Protein AF-A0A2V7BWM4-F1 (afdb_monomer)

Nearest PDB structures (foldseek):
  2oo2-assembly1_A-2  TM=8.859E-01  e=1.132E+00  Archaeoglobus fulgidus DSM 4304
  8cic-assembly1_A  TM=5.930E-01  e=3.110E+00  Homo sapiens
  4z36-assembly1_A  TM=5.879E-01  e=2.602E+00  Homo sapiens
  4z35-assembly1_A  TM=5.835E-01  e=2.930E+00  Homo sapiens
  5l7i-assembly2_B  TM=5.840E-01  e=3.300E+00  Homo sapiens

Foldseek 3Di:
DDPPPPPPLLVVLVVLLVVLLVLLVVDDCPPVLSVVLPVLSVVLVVCSVVVVSVSSNVSSVVSSVSSVD

Mean predicted aligned error: 6.77 Å

Solvent-accessible surface area (backbone atoms only — not comparable to full-atom values): 3804 Å² total; per-residue (Å²): 136,84,82,73,84,63,66,72,56,65,61,43,43,63,46,49,40,48,54,38,50,55,58,40,66,77,44,61,74,83,37,69,64,39,48,53,29,50,53,35,35,54,52,16,48,52,28,42,77,70,68,38,50,68,62,11,37,52,37,21,50,50,26,44,52,58,74,73,107

Secondary structure 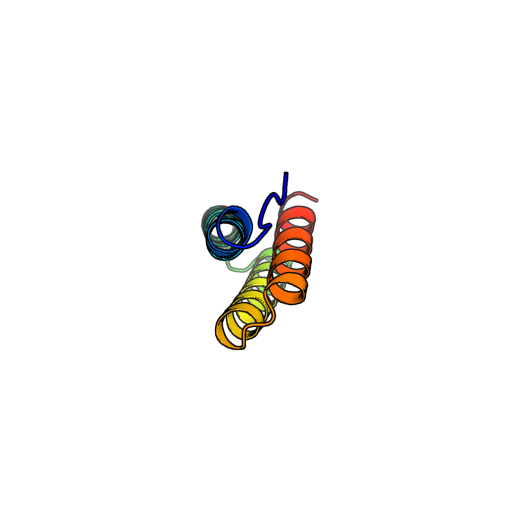(DSSP, 8-state):
----TTSTTTTHHHHHHHHHHHHHHTS-TT-HHHHHHHHHHHHHHHHHHTT-HHHHHHHHHHHHHHHH-

pLDDT: mean 82.48, std 15.46, range [40.16, 94.62]

Sequence (69 aa):
MAFGAGSAFASSCPKVIKETRESAATMKADDPKVKAVVAKLDEAQKLHDAGKHADSLKLANEAAADLKK

Structure (mmCIF, N/CA/C/O backbone):
data_AF-A0A2V7BWM4-F1
#
_entry.id   AF-A0A2V7BWM4-F1
#
loop_
_atom_site.group_PDB
_atom_site.id
_atom_site.type_symbol
_atom_site.label_atom_id
_atom_site.label_alt_id
_atom_site.label_comp_id
_atom_site.label_asym_id
_atom_site.label_entity_id
_atom_site.label_seq_id
_atom_site.pdbx_PDB_ins_code
_atom_site.Cartn_x
_atom_site.Cartn_y
_atom_site.Cartn_z
_atom_site.occupancy
_atom_site.B_iso_or_equiv
_atom_site.auth_seq_id
_atom_site.auth_comp_id
_atom_site.auth_asym_id
_atom_site.auth_atom_id
_atom_site.pdbx_PDB_model_num
ATOM 1 N N . MET A 1 1 ? 24.142 19.162 -15.020 1.00 40.16 1 MET A N 1
ATOM 2 C CA . MET A 1 1 ? 23.656 18.429 -13.831 1.00 40.16 1 MET A CA 1
ATOM 3 C C . MET A 1 1 ? 22.473 17.559 -14.238 1.00 40.16 1 MET A C 1
ATOM 5 O O . MET A 1 1 ? 21.400 18.096 -14.464 1.00 40.16 1 MET A O 1
ATOM 9 N N . ALA A 1 2 ? 22.663 16.248 -14.389 1.00 44.94 2 ALA A N 1
ATOM 10 C CA 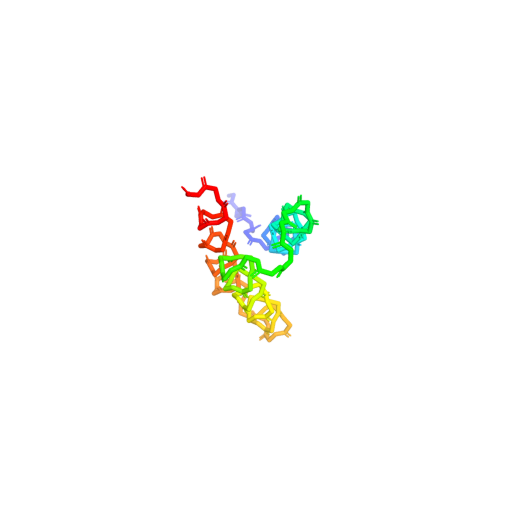. ALA A 1 2 ? 21.565 15.302 -14.587 1.00 44.94 2 ALA A CA 1
ATOM 11 C C . ALA A 1 2 ? 21.281 14.630 -13.239 1.00 44.94 2 ALA A C 1
ATOM 13 O O . ALA A 1 2 ? 21.956 13.677 -12.857 1.00 44.94 2 ALA A O 1
ATOM 14 N N . PHE A 1 3 ? 20.333 15.180 -12.479 1.00 48.88 3 PHE A N 1
ATOM 15 C CA . PHE A 1 3 ? 19.807 14.513 -11.292 1.00 48.88 3 PHE A CA 1
ATOM 16 C C . PHE A 1 3 ? 18.944 13.345 -11.767 1.00 48.88 3 PHE A C 1
ATOM 18 O O . PHE A 1 3 ? 17.783 13.518 -12.128 1.00 48.88 3 PHE A O 1
ATOM 25 N N . GLY A 1 4 ? 19.545 12.158 -11.825 1.00 45.28 4 GLY A N 1
ATOM 26 C CA . GLY A 1 4 ? 18.828 10.917 -12.067 1.00 45.28 4 GLY A CA 1
ATOM 27 C C . GLY A 1 4 ? 17.769 10.715 -10.987 1.00 45.28 4 GLY A C 1
ATOM 28 O O . GLY A 1 4 ? 18.087 10.363 -9.854 1.00 45.28 4 GLY A O 1
ATOM 29 N N . ALA A 1 5 ? 16.502 10.898 -11.350 1.00 52.41 5 ALA A N 1
ATOM 30 C CA . ALA A 1 5 ? 15.329 10.572 -10.542 1.00 52.41 5 ALA A CA 1
ATOM 31 C C . ALA A 1 5 ? 15.113 9.044 -10.403 1.00 52.41 5 ALA A C 1
ATOM 33 O O . ALA A 1 5 ? 13.986 8.566 -10.451 1.00 52.41 5 ALA A O 1
ATOM 34 N N . GLY A 1 6 ? 16.189 8.259 -10.287 1.00 49.09 6 GLY A N 1
ATOM 35 C CA . GLY A 1 6 ? 16.139 6.795 -10.359 1.00 49.09 6 GLY A CA 1
ATOM 36 C C . GLY A 1 6 ? 16.247 6.080 -9.013 1.00 49.09 6 GLY A C 1
ATOM 37 O O . GLY A 1 6 ? 15.664 5.018 -8.841 1.00 49.09 6 GLY A O 1
ATOM 38 N N . SER A 1 7 ? 16.952 6.647 -8.031 1.00 49.12 7 SER A N 1
ATOM 39 C CA . SER A 1 7 ? 17.279 5.928 -6.787 1.00 49.12 7 SER A CA 1
ATOM 40 C C . SER A 1 7 ? 16.475 6.379 -5.564 1.00 49.12 7 SER A C 1
ATOM 42 O O . SER A 1 7 ? 16.197 5.567 -4.687 1.00 49.12 7 SER A O 1
ATOM 44 N N . ALA A 1 8 ? 16.034 7.641 -5.506 1.00 51.75 8 ALA A N 1
ATOM 45 C CA . ALA A 1 8 ? 15.216 8.138 -4.393 1.00 51.75 8 ALA A CA 1
ATOM 46 C C . ALA A 1 8 ? 13.742 7.690 -4.477 1.00 51.75 8 ALA A C 1
ATOM 48 O O . ALA A 1 8 ? 13.076 7.556 -3.452 1.00 51.75 8 ALA A O 1
ATOM 49 N N . PHE A 1 9 ? 13.236 7.431 -5.688 1.00 52.16 9 PHE A N 1
ATOM 50 C CA . PHE A 1 9 ? 11.842 7.035 -5.919 1.00 52.16 9 PHE A CA 1
ATOM 51 C C . PHE A 1 9 ? 11.618 5.518 -5.806 1.00 52.16 9 PHE A C 1
ATOM 53 O O . PHE A 1 9 ? 10.544 5.066 -5.408 1.00 52.16 9 PHE A O 1
ATOM 60 N N . ALA A 1 10 ? 12.651 4.719 -6.095 1.00 54.69 10 ALA A N 1
ATOM 61 C CA . ALA A 1 10 ? 12.600 3.268 -5.922 1.00 54.69 10 ALA A CA 1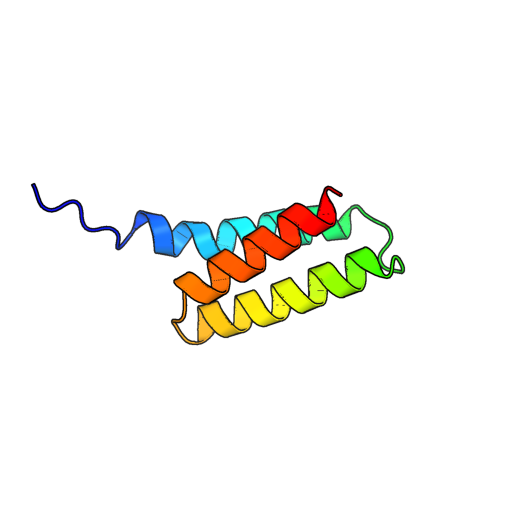
ATOM 62 C C . ALA A 1 10 ? 12.389 2.882 -4.446 1.00 54.69 10 ALA A C 1
ATOM 64 O O . ALA A 1 10 ? 11.628 1.966 -4.145 1.00 54.69 10 ALA A O 1
ATOM 65 N N . SER A 1 11 ? 12.991 3.637 -3.521 1.00 58.47 11 SER A N 1
ATOM 66 C CA . SER A 1 11 ? 12.863 3.416 -2.075 1.00 58.47 11 SER A CA 1
ATOM 67 C C . SER A 1 11 ? 11.614 4.054 -1.452 1.00 58.47 11 SER A C 1
ATOM 69 O O . SER A 1 11 ? 11.252 3.704 -0.329 1.00 58.47 11 SER A O 1
ATOM 71 N N . SER A 1 12 ? 10.948 4.994 -2.133 1.00 62.75 12 SER A N 1
ATOM 72 C CA . SER A 1 12 ? 9.780 5.696 -1.578 1.00 62.75 12 SER A CA 1
ATOM 73 C C . SER A 1 12 ? 8.471 4.925 -1.772 1.00 62.75 12 SER A C 1
ATOM 75 O O . SER A 1 12 ? 7.637 4.929 -0.868 1.00 62.75 12 SER A O 1
ATOM 77 N N . CYS A 1 13 ? 8.311 4.208 -2.891 1.00 68.44 13 CYS A N 1
ATOM 78 C CA . CYS A 1 13 ? 7.151 3.342 -3.140 1.00 68.44 13 CYS A CA 1
ATOM 79 C C . CYS A 1 13 ? 6.922 2.302 -2.024 1.00 68.44 13 CYS A C 1
ATOM 81 O O . CYS A 1 13 ? 5.828 2.292 -1.453 1.00 68.44 13 CYS A O 1
ATOM 83 N N . PRO A 1 14 ? 7.919 1.475 -1.633 1.00 76.25 14 PRO A N 1
ATOM 84 C CA . PRO A 1 14 ? 7.720 0.502 -0.560 1.00 76.25 14 PRO A CA 1
ATOM 85 C C . PRO A 1 14 ? 7.487 1.175 0.797 1.00 76.25 14 PRO A C 1
ATOM 87 O O . PRO A 1 14 ? 6.776 0.630 1.638 1.00 76.25 14 PRO A O 1
ATOM 90 N N . LYS A 1 15 ? 8.036 2.378 1.012 1.00 85.56 15 LYS A N 1
ATOM 91 C CA . LYS A 1 15 ? 7.868 3.108 2.269 1.00 85.56 15 LYS A CA 1
ATOM 92 C C . LYS A 1 15 ? 6.421 3.550 2.489 1.00 85.56 15 LYS A C 1
ATOM 94 O O . LYS A 1 15 ? 5.861 3.224 3.529 1.00 85.56 15 LYS A O 1
ATOM 99 N N . VAL A 1 16 ? 5.802 4.218 1.512 1.00 88.38 16 VAL A N 1
ATOM 100 C CA . VAL A 1 16 ? 4.410 4.694 1.644 1.00 88.38 16 VAL A CA 1
ATOM 101 C C . VAL A 1 16 ? 3.444 3.520 1.807 1.00 88.38 16 VAL A C 1
ATOM 103 O O . VAL A 1 16 ? 2.553 3.573 2.655 1.00 88.38 16 VAL A O 1
ATOM 106 N N . ILE A 1 17 ? 3.642 2.433 1.051 1.00 89.31 17 ILE A N 1
ATOM 107 C CA . ILE A 1 17 ? 2.813 1.224 1.168 1.00 89.31 17 ILE A CA 1
ATOM 108 C C . ILE A 1 17 ? 2.917 0.634 2.579 1.00 89.31 17 ILE A C 1
ATOM 110 O O . ILE A 1 17 ? 1.896 0.339 3.203 1.00 89.31 17 ILE A O 1
ATOM 114 N N . LYS A 1 18 ? 4.143 0.505 3.101 1.00 89.94 18 LYS A N 1
ATOM 115 C CA . LYS A 1 18 ? 4.393 -0.038 4.437 1.00 89.94 18 LYS A CA 1
ATOM 116 C C . LYS A 1 18 ? 3.809 0.848 5.539 1.00 89.94 18 LYS A C 1
ATOM 118 O O . LYS A 1 18 ? 3.033 0.346 6.343 1.00 89.94 18 LYS A O 1
ATOM 123 N N . GLU A 1 19 ? 4.108 2.147 5.541 1.00 90.62 19 GLU A N 1
ATOM 124 C CA . GLU A 1 19 ? 3.620 3.092 6.561 1.00 90.62 19 GLU A CA 1
ATOM 125 C C . GLU A 1 19 ? 2.086 3.165 6.580 1.00 90.62 19 GLU A C 1
ATOM 127 O O . GLU A 1 19 ? 1.463 3.217 7.644 1.00 90.62 19 GLU A O 1
ATOM 132 N N . THR A 1 20 ? 1.451 3.120 5.405 1.00 90.12 20 THR A N 1
ATOM 133 C CA . THR A 1 20 ? -0.015 3.126 5.308 1.00 90.12 20 THR A CA 1
ATOM 134 C C . THR A 1 20 ? -0.613 1.813 5.796 1.00 90.12 20 THR A C 1
ATOM 136 O O . THR A 1 20 ? -1.630 1.833 6.483 1.00 90.12 20 THR A O 1
ATOM 139 N N . ARG A 1 21 ? 0.019 0.669 5.503 1.00 90.31 21 ARG A N 1
ATOM 140 C CA . ARG A 1 21 ? -0.421 -0.638 6.012 1.00 90.31 21 ARG A CA 1
ATOM 141 C C . ARG A 1 21 ? -0.274 -0.722 7.530 1.00 90.31 21 ARG A C 1
ATOM 143 O O . ARG A 1 21 ? -1.187 -1.201 8.192 1.00 90.31 21 ARG A O 1
ATOM 150 N N . GLU A 1 22 ? 0.830 -0.227 8.082 1.00 91.31 22 GLU A N 1
ATOM 151 C CA . GLU A 1 22 ? 1.041 -0.134 9.531 1.00 91.31 22 GLU A CA 1
ATOM 152 C C . GLU A 1 22 ? -0.010 0.777 10.182 1.00 91.31 22 GLU A C 1
ATOM 154 O O . GLU A 1 22 ? -0.622 0.395 11.175 1.00 91.31 22 GLU A O 1
ATOM 159 N N . SER A 1 23 ? -0.307 1.928 9.573 1.00 90.00 23 SER A N 1
ATOM 160 C CA . SER A 1 23 ? -1.373 2.832 10.031 1.00 90.00 23 SER A CA 1
ATOM 161 C C . SER A 1 23 ? -2.764 2.193 9.933 1.00 90.00 23 SER A C 1
ATOM 163 O O . SER A 1 23 ? -3.615 2.417 10.784 1.00 90.00 23 SER A O 1
ATOM 165 N N . ALA A 1 24 ? -3.017 1.385 8.904 1.00 88.81 24 ALA A N 1
ATOM 166 C CA . ALA A 1 24 ? -4.274 0.660 8.751 1.00 88.81 24 ALA A CA 1
ATOM 167 C C . ALA A 1 24 ? -4.403 -0.472 9.784 1.00 88.81 24 ALA A C 1
ATOM 169 O O . 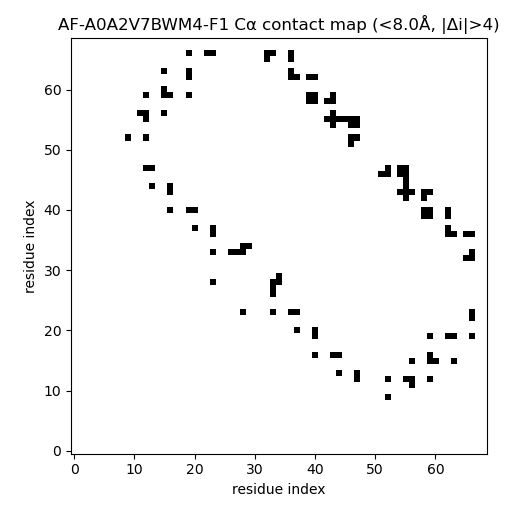ALA A 1 24 ? -5.500 -0.746 10.262 1.00 88.81 24 ALA A O 1
ATOM 170 N N . ALA A 1 25 ? -3.286 -1.094 10.174 1.00 88.75 25 ALA A N 1
ATOM 171 C CA . ALA A 1 25 ? -3.243 -2.158 11.174 1.00 88.75 25 ALA A CA 1
ATOM 172 C C . ALA A 1 25 ? -3.498 -1.663 12.609 1.00 88.75 25 ALA A C 1
ATOM 174 O O . ALA A 1 25 ? -3.907 -2.455 13.455 1.00 88.75 25 ALA A O 1
ATOM 175 N N . THR A 1 26 ? -3.289 -0.373 12.895 1.00 89.25 26 THR A N 1
ATOM 176 C CA . THR A 1 26 ? -3.672 0.230 14.186 1.00 89.25 26 THR A CA 1
ATOM 177 C C . THR A 1 26 ? -5.157 0.599 14.254 1.00 89.25 26 THR A C 1
ATOM 179 O O . THR A 1 26 ? -5.659 0.941 15.326 1.00 89.25 26 THR A O 1
ATOM 182 N N . MET A 1 27 ? -5.879 0.512 13.133 1.00 86.38 27 MET A N 1
ATOM 183 C CA . MET A 1 27 ? -7.322 0.723 13.058 1.00 86.38 27 MET A CA 1
ATOM 184 C C . MET A 1 27 ? -8.096 -0.598 13.178 1.00 86.38 27 MET A C 1
ATOM 186 O O . MET A 1 27 ? -7.538 -1.694 13.179 1.00 86.38 27 MET A O 1
ATOM 190 N N . LYS A 1 28 ? -9.426 -0.506 13.287 1.00 86.44 28 LYS A N 1
ATOM 191 C CA . LYS A 1 28 ? -10.296 -1.688 13.321 1.00 86.44 28 LYS A CA 1
ATOM 192 C C . LYS A 1 28 ? -10.239 -2.400 11.969 1.00 86.44 28 LYS A C 1
ATOM 194 O O . LYS A 1 28 ? -10.702 -1.854 10.976 1.00 86.44 28 LYS A O 1
ATOM 199 N N . ALA A 1 29 ? -9.737 -3.633 11.942 1.00 79.19 29 ALA A N 1
ATOM 200 C CA . ALA A 1 29 ? -9.633 -4.431 10.715 1.00 79.19 29 ALA A CA 1
ATOM 201 C C . ALA A 1 29 ? -10.986 -4.654 10.007 1.00 79.19 29 ALA A C 1
ATOM 203 O O . ALA A 1 29 ? -11.034 -4.828 8.790 1.00 79.19 29 ALA A O 1
ATOM 204 N N . ASP A 1 30 ? -12.090 -4.619 10.758 1.00 85.69 30 ASP A N 1
ATOM 205 C CA . ASP A 1 30 ? -13.442 -4.735 10.212 1.00 85.69 30 ASP A CA 1
ATOM 206 C C . ASP A 1 30 ? -14.019 -3.443 9.644 1.00 85.69 30 ASP A C 1
ATOM 208 O O . ASP A 1 30 ? -15.074 -3.482 9.009 1.00 85.69 30 ASP A O 1
ATOM 212 N N . ASP A 1 31 ? -13.326 -2.320 9.823 1.00 87.94 31 ASP A N 1
ATOM 213 C CA . ASP A 1 31 ? -13.748 -1.057 9.250 1.00 87.94 31 ASP A CA 1
ATOM 214 C C . ASP A 1 31 ? -13.725 -1.159 7.711 1.00 87.94 31 ASP A C 1
ATOM 216 O O . ASP A 1 31 ? -12.689 -1.503 7.123 1.00 87.94 31 ASP A O 1
ATOM 220 N N . PRO A 1 32 ? -14.850 -0.882 7.024 1.00 88.81 32 PRO A N 1
ATOM 221 C CA . PRO A 1 32 ? -14.915 -0.946 5.566 1.00 88.81 32 PRO A CA 1
ATOM 222 C C . PRO A 1 32 ? -13.874 -0.037 4.899 1.00 88.81 32 PRO A C 1
ATOM 224 O O . PRO A 1 32 ? -13.377 -0.355 3.818 1.00 88.81 32 PRO A O 1
ATOM 227 N N . LYS A 1 33 ? -13.484 1.053 5.564 1.00 88.56 33 LYS A N 1
ATOM 228 C CA . LYS A 1 33 ? -12.425 1.954 5.121 1.00 88.56 33 LYS A CA 1
ATOM 229 C C . LYS A 1 33 ? -11.056 1.284 5.168 1.00 88.56 33 LYS A C 1
ATOM 231 O O . LYS A 1 33 ? -10.307 1.383 4.203 1.00 88.56 33 LYS A O 1
ATOM 236 N N . VAL A 1 34 ? -10.741 0.563 6.245 1.00 91.00 34 VAL A N 1
ATOM 237 C CA . VAL A 1 34 ? -9.481 -0.192 6.369 1.00 91.00 34 VAL A CA 1
ATOM 238 C C . VAL A 1 34 ? -9.412 -1.272 5.295 1.00 91.00 34 VAL A C 1
ATOM 240 O O . VAL A 1 34 ? -8.392 -1.388 4.621 1.00 91.00 34 VAL A O 1
ATOM 243 N N . LYS A 1 35 ? -10.512 -1.993 5.050 1.00 91.50 35 LYS A N 1
ATOM 244 C CA . LYS A 1 35 ? -10.594 -2.991 3.969 1.00 91.50 35 LYS A CA 1
ATOM 245 C C . LYS A 1 35 ? -10.350 -2.364 2.591 1.00 91.50 35 LYS A C 1
ATOM 247 O O . LYS A 1 35 ? -9.578 -2.910 1.805 1.00 91.50 35 LYS A O 1
ATOM 252 N N . ALA A 1 36 ? -10.942 -1.199 2.318 1.00 91.81 36 ALA A N 1
ATOM 253 C CA . ALA A 1 36 ? -10.723 -0.466 1.070 1.00 91.81 36 ALA A CA 1
ATOM 254 C C . ALA A 1 36 ? -9.273 0.034 0.923 1.00 91.81 36 ALA A C 1
ATOM 256 O O . ALA A 1 36 ? -8.685 -0.085 -0.151 1.00 91.81 36 ALA A O 1
ATOM 257 N N . VAL A 1 37 ? -8.677 0.552 2.002 1.00 93.19 37 VAL A N 1
ATOM 258 C CA . VAL A 1 37 ? -7.274 0.994 2.032 1.00 93.19 37 VAL A CA 1
ATOM 259 C C . VAL A 1 37 ? -6.335 -0.185 1.782 1.00 93.19 37 VAL A C 1
ATOM 261 O O . VAL A 1 37 ? -5.468 -0.090 0.920 1.00 93.19 37 VAL A O 1
ATOM 264 N N . VAL A 1 38 ? -6.526 -1.318 2.466 1.00 92.12 38 VAL A N 1
ATOM 265 C CA . VAL A 1 38 ? -5.700 -2.523 2.281 1.00 92.12 38 VAL A CA 1
ATOM 266 C C . VAL A 1 38 ? -5.781 -3.035 0.842 1.00 92.12 38 VAL A C 1
ATOM 268 O O . VAL A 1 38 ? -4.738 -3.299 0.250 1.00 92.12 38 VAL A O 1
ATOM 271 N N . ALA A 1 39 ? -6.975 -3.075 0.242 1.00 94.31 39 ALA A N 1
ATOM 272 C CA . ALA A 1 39 ? -7.139 -3.486 -1.153 1.00 94.31 39 ALA A CA 1
ATOM 273 C C . ALA A 1 39 ? -6.358 -2.584 -2.131 1.00 94.31 39 ALA A C 1
ATOM 275 O O . ALA A 1 39 ? -5.673 -3.086 -3.024 1.00 94.31 39 ALA A O 1
ATOM 276 N N . LYS A 1 40 ? -6.391 -1.257 -1.930 1.00 93.88 40 LYS A N 1
ATOM 277 C CA . LYS A 1 40 ? -5.588 -0.308 -2.724 1.00 93.88 40 LYS A CA 1
ATOM 278 C C . LYS A 1 40 ? -4.089 -0.515 -2.527 1.00 93.88 40 LYS A C 1
ATOM 280 O O . LYS A 1 40 ? -3.331 -0.413 -3.485 1.00 93.88 40 LYS A O 1
ATOM 285 N N . LEU A 1 41 ? -3.650 -0.820 -1.307 1.00 93.25 41 LEU A N 1
ATOM 286 C CA . LEU A 1 41 ? -2.244 -1.108 -1.022 1.00 93.25 41 LEU A CA 1
ATOM 287 C C . LEU A 1 41 ? -1.776 -2.423 -1.657 1.00 93.25 41 LEU A C 1
ATOM 289 O O . LEU A 1 41 ? -0.652 -2.478 -2.147 1.00 93.25 41 LEU A O 1
ATOM 293 N N . ASP A 1 42 ? -2.617 -3.460 -1.687 1.00 94.62 42 ASP A N 1
ATOM 294 C CA . ASP A 1 42 ? -2.310 -4.714 -2.387 1.00 94.62 42 ASP A CA 1
ATOM 295 C C . ASP A 1 42 ? -2.146 -4.484 -3.897 1.00 94.62 42 ASP A C 1
ATOM 297 O O . ASP A 1 42 ? -1.227 -5.017 -4.519 1.00 94.62 42 ASP A O 1
ATOM 301 N N . GLU A 1 43 ? -3.001 -3.657 -4.500 1.00 94.31 43 GL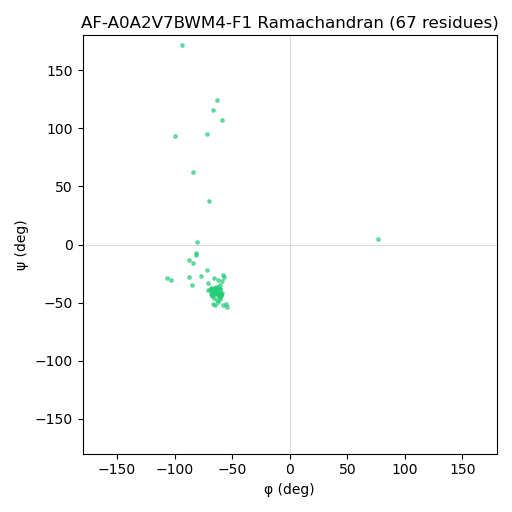U A N 1
ATOM 302 C CA . GLU A 1 43 ? -2.871 -3.274 -5.907 1.00 94.31 43 GLU A CA 1
ATOM 303 C C . GLU A 1 43 ? -1.650 -2.377 -6.151 1.00 94.31 43 GLU A C 1
ATOM 305 O O . GLU A 1 43 ? -0.910 -2.595 -7.112 1.00 94.31 43 GLU A O 1
ATOM 310 N N . ALA A 1 44 ? -1.354 -1.447 -5.240 1.00 92.56 44 ALA A N 1
ATOM 311 C CA . ALA A 1 44 ? -0.142 -0.637 -5.298 1.00 92.56 44 ALA A CA 1
ATOM 312 C C . ALA A 1 44 ? 1.118 -1.512 -5.238 1.00 92.56 44 ALA A C 1
ATOM 314 O O . ALA A 1 44 ? 2.080 -1.250 -5.962 1.00 92.56 44 ALA A O 1
ATOM 315 N N . GLN A 1 45 ? 1.113 -2.573 -4.428 1.00 91.12 45 GLN A N 1
ATOM 316 C CA . GLN A 1 45 ? 2.229 -3.510 -4.344 1.00 91.12 45 GLN A CA 1
ATOM 317 C C . GLN A 1 45 ? 2.378 -4.321 -5.636 1.00 91.12 45 GLN A C 1
ATOM 319 O O . GLN A 1 45 ? 3.473 -4.384 -6.182 1.00 91.12 45 GLN A O 1
ATOM 324 N N . LYS A 1 46 ? 1.278 -4.806 -6.227 1.00 93.94 46 LYS A N 1
ATOM 325 C CA . LYS A 1 46 ? 1.314 -5.459 -7.550 1.00 93.94 46 LYS A CA 1
ATOM 326 C C . LYS A 1 46 ? 1.870 -4.543 -8.641 1.00 93.94 46 LYS A C 1
ATOM 328 O O . LYS A 1 46 ? 2.641 -4.988 -9.486 1.00 93.94 46 LYS A O 1
ATOM 333 N N . LEU A 1 4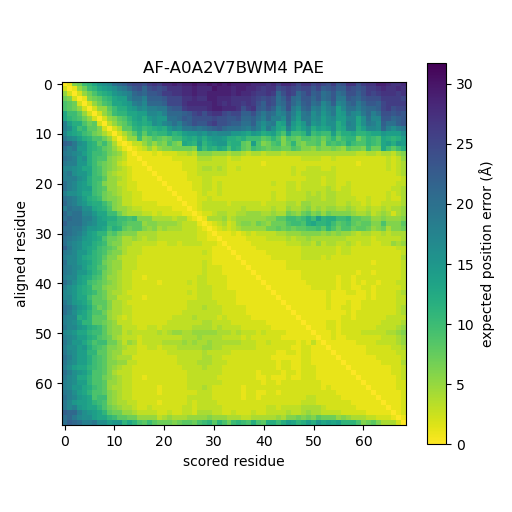7 ? 1.488 -3.264 -8.636 1.00 93.06 47 LEU A N 1
ATOM 334 C CA . LEU A 1 47 ? 2.022 -2.270 -9.569 1.00 93.06 47 LEU A CA 1
ATOM 335 C C . LEU A 1 47 ? 3.524 -2.046 -9.345 1.00 93.06 47 LEU A C 1
ATOM 337 O O . LEU A 1 47 ? 4.263 -1.915 -10.318 1.00 93.06 47 LEU A O 1
ATOM 341 N N . HIS A 1 48 ? 3.987 -2.050 -8.092 1.00 89.00 48 HIS A N 1
ATOM 342 C CA . HIS A 1 48 ? 5.411 -1.982 -7.766 1.00 89.00 48 HIS A CA 1
ATOM 343 C C . HIS A 1 48 ? 6.170 -3.198 -8.306 1.00 89.00 48 HIS A C 1
ATOM 345 O O . HIS A 1 48 ? 7.160 -3.017 -9.014 1.00 89.00 48 HIS A O 1
ATOM 351 N N . ASP A 1 49 ? 5.668 -4.405 -8.037 1.00 89.88 49 ASP A N 1
ATOM 352 C CA . ASP A 1 49 ? 6.259 -5.671 -8.485 1.00 89.88 49 ASP A CA 1
ATOM 353 C C . ASP A 1 49 ? 6.284 -5.776 -10.022 1.00 89.88 49 ASP A C 1
ATOM 355 O O . ASP A 1 49 ? 7.196 -6.361 -10.603 1.00 89.88 49 ASP A O 1
ATOM 359 N N . ALA A 1 50 ? 5.317 -5.147 -10.699 1.00 90.75 50 ALA A N 1
ATOM 360 C CA . ALA A 1 50 ? 5.252 -5.035 -12.156 1.00 90.75 50 ALA A CA 1
ATOM 361 C C . ALA A 1 50 ? 6.143 -3.918 -12.748 1.00 90.75 50 ALA A C 1
ATOM 363 O O . ALA A 1 50 ? 6.087 -3.670 -13.954 1.00 90.75 50 ALA A O 1
ATOM 364 N N . GLY A 1 51 ? 6.919 -3.197 -11.930 1.00 87.75 51 GLY A N 1
ATOM 365 C CA . GLY A 1 51 ? 7.776 -2.082 -12.360 1.00 87.75 51 GLY A CA 1
ATOM 366 C C . GLY A 1 51 ? 7.031 -0.769 -12.647 1.00 87.75 51 GLY A C 1
ATOM 367 O O . GLY A 1 51 ? 7.639 0.220 -13.057 1.00 87.75 51 GLY A O 1
ATOM 368 N N . LYS A 1 52 ? 5.716 -0.710 -12.402 1.00 89.88 52 LYS A N 1
ATOM 369 C CA . LYS A 1 52 ? 4.875 0.488 -12.563 1.00 89.88 52 LYS A CA 1
ATOM 370 C C . LYS A 1 52 ? 4.940 1.373 -11.319 1.00 89.88 52 LYS A C 1
ATOM 372 O O . LYS A 1 52 ? 3.946 1.608 -10.632 1.00 89.88 52 LYS A 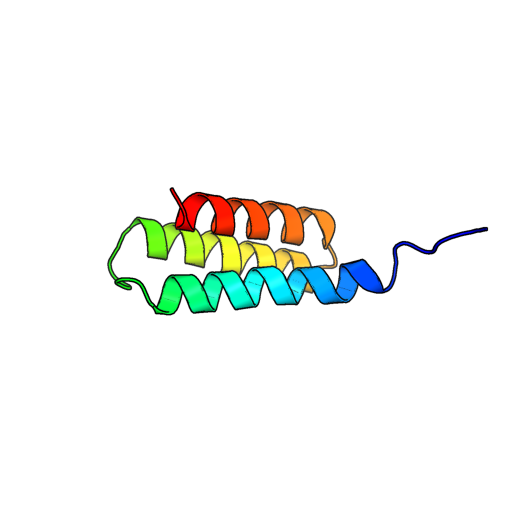O 1
ATOM 377 N N . HIS A 1 53 ? 6.133 1.876 -11.013 1.00 88.25 53 HIS A N 1
ATOM 378 C CA . HIS A 1 53 ? 6.385 2.625 -9.778 1.00 88.25 53 HIS A CA 1
ATOM 379 C C . HIS A 1 53 ? 5.541 3.904 -9.647 1.00 88.25 53 HIS A C 1
ATOM 381 O O . HIS A 1 53 ? 5.107 4.233 -8.547 1.00 88.25 53 HIS A O 1
ATOM 387 N N . ALA A 1 54 ? 5.259 4.608 -10.747 1.00 88.12 54 ALA A N 1
ATOM 388 C CA . ALA A 1 54 ? 4.427 5.814 -10.711 1.00 88.12 54 ALA A CA 1
ATOM 389 C C . ALA A 1 54 ? 2.970 5.508 -10.318 1.00 88.12 54 ALA A C 1
ATOM 391 O O . ALA A 1 54 ? 2.420 6.170 -9.437 1.00 88.12 54 ALA A O 1
ATOM 392 N N . ASP A 1 55 ? 2.375 4.474 -10.921 1.00 90.19 55 ASP A N 1
ATOM 393 C CA . ASP A 1 55 ? 1.002 4.050 -10.621 1.00 90.19 55 ASP A CA 1
ATOM 394 C C . ASP A 1 55 ? 0.900 3.489 -9.199 1.00 90.19 55 ASP A C 1
ATOM 396 O O . ASP A 1 55 ? -0.024 3.823 -8.459 1.00 90.19 55 ASP A O 1
ATOM 400 N N . SER A 1 56 ? 1.900 2.699 -8.792 1.00 90.75 56 SER A N 1
ATOM 401 C CA . SER A 1 56 ? 2.037 2.189 -7.428 1.00 90.75 56 SER A CA 1
ATOM 402 C C . SER A 1 56 ? 2.049 3.321 -6.40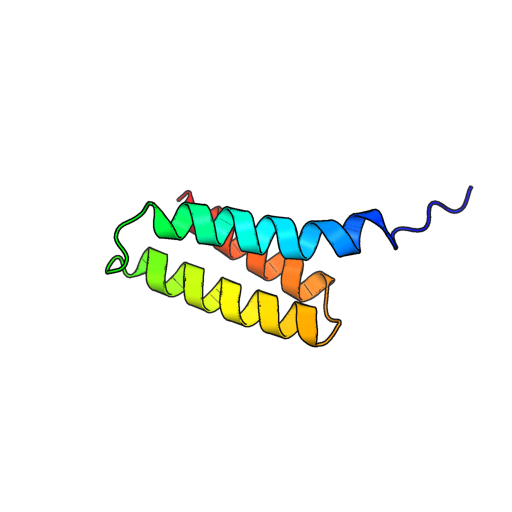1 1.00 90.75 56 SER A C 1
ATOM 404 O O . SER A 1 56 ? 1.254 3.315 -5.460 1.00 90.75 56 SER A O 1
ATOM 406 N N . LEU A 1 57 ? 2.905 4.331 -6.602 1.00 90.00 57 LEU A N 1
ATOM 407 C CA . LEU A 1 57 ? 3.019 5.439 -5.660 1.00 90.00 57 LEU A CA 1
ATOM 408 C C . LEU A 1 57 ? 1.738 6.272 -5.608 1.00 90.00 57 LEU A C 1
ATOM 410 O O . LEU A 1 57 ? 1.330 6.693 -4.525 1.00 90.00 57 LEU A O 1
ATOM 414 N N . LYS A 1 58 ? 1.103 6.522 -6.757 1.00 91.56 58 LYS A N 1
ATOM 415 C CA . LYS A 1 58 ? -0.166 7.250 -6.813 1.00 91.56 58 LYS A CA 1
ATOM 416 C C . LYS A 1 58 ? -1.225 6.540 -5.967 1.00 91.56 58 LYS A C 1
ATOM 418 O O . LYS A 1 58 ? -1.772 7.151 -5.051 1.00 91.56 58 LYS A O 1
ATOM 423 N N . LEU A 1 59 ? -1.420 5.242 -6.201 1.00 93.12 59 LEU A N 1
ATOM 424 C CA . LEU A 1 59 ? -2.435 4.459 -5.503 1.00 93.12 59 LEU A CA 1
ATOM 425 C C . LEU A 1 59 ? -2.138 4.321 -4.000 1.00 93.12 59 LEU A C 1
ATOM 427 O O . LEU A 1 59 ? -3.049 4.411 -3.177 1.00 93.12 59 LEU A O 1
ATOM 431 N N . ALA A 1 60 ? -0.863 4.180 -3.623 1.00 92.44 60 ALA A N 1
ATOM 432 C CA . ALA A 1 60 ? -0.440 4.157 -2.224 1.00 92.44 60 ALA A CA 1
ATOM 433 C C . ALA A 1 60 ? -0.710 5.493 -1.504 1.00 92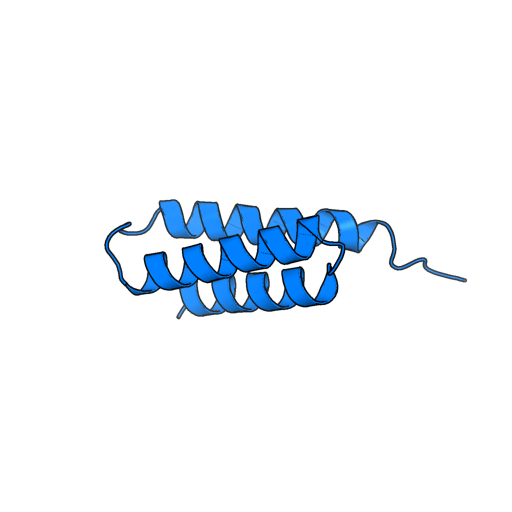.44 60 ALA A C 1
ATOM 435 O O . ALA A 1 60 ? -1.164 5.495 -0.361 1.00 92.44 60 ALA A O 1
ATOM 436 N N . ASN A 1 61 ? -0.484 6.633 -2.168 1.00 91.69 61 ASN A N 1
ATOM 437 C CA . ASN A 1 61 ? -0.811 7.948 -1.606 1.00 91.69 61 ASN A CA 1
ATOM 438 C C . ASN A 1 61 ? -2.322 8.170 -1.488 1.00 91.69 61 ASN A C 1
ATOM 440 O O . ASN A 1 61 ? -2.772 8.738 -0.495 1.00 91.69 61 ASN A O 1
ATOM 444 N N . GLU A 1 62 ? -3.109 7.710 -2.464 1.00 92.75 62 GLU A N 1
ATOM 445 C CA . GLU A 1 62 ? -4.574 7.746 -2.386 1.00 92.75 62 GLU A CA 1
ATOM 446 C C . GLU A 1 62 ? -5.075 6.926 -1.192 1.00 92.75 62 GLU A C 1
ATOM 448 O O . GLU A 1 62 ? -5.878 7.417 -0.402 1.00 92.75 62 GLU A O 1
ATOM 453 N N . ALA A 1 63 ? -4.534 5.721 -0.993 1.00 93.38 63 ALA A N 1
ATOM 454 C CA . ALA A 1 63 ? -4.844 4.885 0.164 1.00 93.38 63 ALA A CA 1
ATOM 455 C C . ALA A 1 63 ? -4.477 5.576 1.493 1.00 93.38 63 ALA A C 1
ATOM 457 O O . ALA A 1 63 ? -5.256 5.549 2.446 1.00 93.38 63 ALA A O 1
ATOM 458 N N . ALA A 1 64 ? -3.321 6.246 1.554 1.00 91.62 64 ALA A N 1
ATOM 459 C CA . ALA A 1 64 ? -2.886 6.992 2.734 1.00 91.62 64 ALA A CA 1
ATOM 460 C C . ALA A 1 64 ? -3.767 8.214 3.034 1.00 91.62 64 ALA A C 1
ATOM 462 O O . ALA A 1 64 ? -4.030 8.521 4.199 1.00 91.62 64 ALA A O 1
ATOM 463 N N . ALA A 1 65 ? -4.218 8.918 1.995 1.00 91.88 65 ALA A N 1
ATOM 464 C CA . ALA A 1 65 ? -5.130 10.047 2.124 1.00 91.88 65 ALA A CA 1
ATOM 465 C C . ALA A 1 65 ? -6.513 9.589 2.596 1.00 91.88 65 ALA A C 1
ATOM 467 O O . ALA A 1 65 ? -7.075 10.190 3.512 1.00 91.88 65 ALA A O 1
ATOM 468 N N . ASP A 1 66 ? -7.025 8.497 2.027 1.00 89.75 66 ASP A N 1
ATOM 469 C CA . ASP A 1 66 ? -8.294 7.909 2.440 1.00 89.75 66 ASP A CA 1
ATOM 470 C C . ASP A 1 66 ? -8.235 7.461 3.891 1.00 89.75 66 ASP A C 1
ATOM 472 O O . ASP A 1 66 ? -9.145 7.769 4.646 1.00 89.75 66 ASP A O 1
ATOM 476 N N . LEU A 1 67 ? -7.145 6.824 4.327 1.00 86.75 67 LEU A N 1
ATOM 477 C CA . LEU A 1 67 ? -6.984 6.383 5.711 1.00 86.75 67 LEU A CA 1
ATOM 478 C C . LEU A 1 67 ? -7.075 7.538 6.728 1.00 86.75 67 LEU A C 1
ATOM 480 O O . LEU A 1 67 ? -7.580 7.339 7.832 1.00 86.75 67 LEU A O 1
ATOM 484 N N . LYS A 1 68 ? -6.657 8.752 6.352 1.00 82.06 68 LYS A N 1
ATOM 485 C CA . LYS A 1 68 ? -6.678 9.950 7.211 1.00 82.06 68 LYS A CA 1
ATOM 486 C C . LYS A 1 68 ? -7.995 10.742 7.184 1.00 82.06 68 LYS A C 1
ATOM 488 O O . LYS A 1 68 ? -8.150 11.619 8.029 1.00 82.06 68 LYS A O 1
ATOM 493 N N . LYS A 1 69 ? -8.896 10.478 6.232 1.00 69.19 69 LYS A N 1
ATOM 494 C CA . LYS A 1 69 ? -10.191 11.174 6.084 1.00 69.19 69 LYS A CA 1
ATOM 495 C C . LYS A 1 69 ? -11.257 10.691 7.054 1.00 69.19 69 LYS A C 1
ATOM 497 O O . LYS A 1 69 ? -11.996 11.540 7.581 1.00 69.19 69 LYS A O 1
#

Radius of gyration: 12.92 Å; Cα contacts (8 Å, |Δi|>4): 65; chains: 1; bounding box: 39×24×29 Å